Protein AF-A0A965V3I6-F1 (afdb_monomer)

Structure (mmCIF, N/CA/C/O backbone):
data_AF-A0A965V3I6-F1
#
_entry.id   AF-A0A965V3I6-F1
#
loop_
_atom_site.group_PDB
_atom_site.id
_atom_site.type_symbol
_atom_site.label_atom_id
_atom_site.label_alt_id
_atom_site.label_comp_id
_atom_site.label_asym_id
_atom_site.label_entity_id
_atom_site.label_seq_id
_atom_site.pdbx_PDB_ins_code
_atom_site.Cartn_x
_atom_site.Cartn_y
_atom_site.Cartn_z
_atom_site.occupancy
_atom_site.B_iso_or_equiv
_atom_site.auth_seq_id
_atom_site.auth_comp_id
_atom_site.auth_asym_id
_atom_site.auth_atom_id
_atom_site.pdbx_PDB_model_num
ATOM 1 N N . MET A 1 1 ? 31.278 -20.936 -66.687 1.00 51.41 1 MET A N 1
ATOM 2 C CA . MET A 1 1 ? 29.941 -20.804 -66.057 1.00 51.41 1 MET A CA 1
ATOM 3 C C . MET A 1 1 ? 29.976 -20.921 -64.517 1.00 51.41 1 MET A C 1
ATOM 5 O O . MET A 1 1 ? 28.962 -21.250 -63.925 1.00 51.41 1 MET A O 1
ATOM 9 N N . PHE A 1 2 ? 31.103 -20.620 -63.843 1.00 54.12 2 PHE A N 1
ATOM 10 C CA . PHE A 1 2 ? 31.262 -20.807 -62.381 1.00 54.12 2 PHE A CA 1
ATOM 11 C C . PHE A 1 2 ? 31.391 -19.501 -61.568 1.00 54.12 2 PHE A C 1
ATOM 13 O O . PHE A 1 2 ? 31.237 -19.511 -60.351 1.00 54.12 2 PHE A O 1
ATOM 20 N N . SER A 1 3 ? 31.600 -18.350 -62.217 1.00 55.50 3 SER A N 1
ATOM 21 C CA . SER A 1 3 ? 31.799 -17.056 -61.537 1.00 55.50 3 SER A CA 1
ATOM 22 C C . SER A 1 3 ? 30.532 -16.488 -60.881 1.00 55.50 3 SER A C 1
ATOM 24 O O . SER A 1 3 ? 30.616 -15.728 -59.916 1.00 55.50 3 SER A O 1
ATOM 26 N N . ARG A 1 4 ? 29.344 -16.878 -61.365 1.00 56.44 4 ARG A N 1
ATOM 27 C CA . ARG A 1 4 ? 28.049 -16.446 -60.810 1.00 56.44 4 ARG A CA 1
ATOM 28 C C . ARG A 1 4 ? 27.733 -17.091 -59.456 1.00 56.44 4 ARG A C 1
ATOM 30 O O . ARG A 1 4 ? 27.137 -16.432 -58.608 1.00 56.44 4 ARG A O 1
ATOM 37 N N . PHE A 1 5 ? 28.197 -18.321 -59.223 1.00 54.41 5 PHE A N 1
ATOM 38 C CA . PHE A 1 5 ? 27.999 -19.034 -57.954 1.00 54.41 5 PHE A CA 1
ATOM 39 C C . PHE A 1 5 ? 28.799 -18.403 -56.803 1.00 54.41 5 PHE A C 1
ATOM 41 O O . PHE A 1 5 ? 28.288 -18.272 -55.693 1.00 54.41 5 PHE A O 1
ATOM 48 N N . PHE A 1 6 ? 30.010 -17.906 -57.079 1.00 56.56 6 PHE A N 1
ATOM 49 C CA . PHE A 1 6 ? 30.852 -17.260 -56.064 1.00 56.56 6 PHE A CA 1
ATOM 50 C C . PHE A 1 6 ? 30.323 -15.878 -55.631 1.00 56.56 6 PHE A C 1
ATOM 52 O O . PHE A 1 6 ? 30.449 -15.487 -54.470 1.00 56.56 6 PHE A O 1
ATOM 59 N N . SER A 1 7 ? 29.675 -15.144 -56.545 1.00 60.09 7 SER A N 1
ATOM 60 C CA . SER A 1 7 ? 29.024 -13.858 -56.237 1.00 60.09 7 SER A CA 1
ATOM 61 C C . SER A 1 7 ? 27.788 -14.030 -55.349 1.00 60.09 7 SER A C 1
ATOM 63 O O . SER A 1 7 ? 27.559 -13.217 -54.451 1.00 60.09 7 SER A O 1
ATOM 65 N N . LEU A 1 8 ? 27.024 -15.106 -55.564 1.00 63.66 8 LEU A N 1
ATOM 66 C CA . LEU A 1 8 ? 25.825 -15.412 -54.788 1.00 63.66 8 LEU A CA 1
ATOM 67 C C . LEU A 1 8 ? 26.164 -15.723 -53.325 1.00 63.66 8 LEU A C 1
ATOM 69 O O . LEU A 1 8 ? 25.518 -15.187 -52.430 1.00 63.66 8 LEU A O 1
ATOM 73 N N . SER A 1 9 ? 27.236 -16.489 -53.085 1.00 70.75 9 SER A N 1
ATOM 74 C CA . SER A 1 9 ? 27.714 -16.794 -51.731 1.00 70.75 9 SER A CA 1
ATOM 75 C C . SER A 1 9 ? 28.078 -15.532 -50.948 1.00 70.75 9 SER A C 1
ATOM 77 O O . SER A 1 9 ? 27.685 -15.407 -49.796 1.00 70.75 9 SER A O 1
ATOM 79 N N . LYS A 1 10 ? 28.765 -14.560 -51.565 1.00 74.81 10 LYS A N 1
ATOM 80 C CA . LYS A 1 10 ? 29.121 -13.299 -50.887 1.00 74.81 10 LYS A CA 1
ATOM 81 C C . LYS A 1 10 ? 27.889 -12.486 -50.490 1.00 74.81 10 LYS A C 1
ATOM 83 O O . LYS A 1 10 ? 27.849 -11.938 -49.394 1.00 74.81 10 LYS A O 1
ATOM 88 N N . LYS A 1 11 ? 26.875 -12.430 -51.358 1.00 77.38 11 LYS A N 1
ATOM 89 C CA . LYS A 1 11 ? 25.611 -11.737 -51.062 1.00 77.38 11 LYS A CA 1
ATOM 90 C C . LYS A 1 11 ? 24.834 -12.434 -49.946 1.00 77.38 11 LYS A C 1
ATOM 92 O O . LYS A 1 11 ? 24.310 -11.749 -49.075 1.00 77.38 11 LYS A O 1
ATOM 97 N N . ILE A 1 12 ? 24.820 -13.769 -49.940 1.00 83.62 12 ILE A N 1
ATOM 98 C CA . ILE A 1 12 ? 24.200 -14.561 -48.871 1.00 83.62 12 ILE A CA 1
ATOM 99 C C . ILE A 1 12 ? 24.904 -14.323 -47.532 1.00 83.62 12 ILE A C 1
ATOM 101 O O . ILE A 1 12 ? 24.230 -14.091 -46.536 1.00 83.62 12 ILE A O 1
ATOM 105 N N . THR A 1 13 ? 26.241 -14.283 -47.513 1.00 83.12 13 THR A N 1
ATOM 106 C CA . THR A 1 13 ? 27.021 -14.018 -46.296 1.00 83.12 13 THR A CA 1
ATOM 107 C C . THR A 1 13 ? 26.756 -12.615 -45.754 1.00 83.12 13 THR A C 1
ATOM 109 O O . THR A 1 13 ? 26.540 -12.464 -44.558 1.00 83.12 13 THR A O 1
ATOM 112 N N . ILE A 1 14 ? 26.697 -11.597 -46.618 1.00 83.31 14 ILE A N 1
ATOM 113 C CA . ILE A 1 14 ? 26.378 -10.218 -46.210 1.00 83.31 14 ILE A CA 1
ATOM 114 C C . ILE A 1 14 ? 24.960 -10.129 -45.633 1.00 83.31 14 ILE A C 1
ATOM 116 O O . ILE A 1 14 ? 24.765 -9.501 -44.594 1.00 83.31 14 ILE A O 1
ATOM 120 N N . LEU A 1 15 ? 23.981 -10.787 -46.263 1.00 79.94 15 LEU A N 1
ATOM 121 C CA . LEU A 1 15 ? 22.603 -10.824 -45.770 1.00 79.94 15 LEU A CA 1
ATOM 122 C C . LEU A 1 15 ? 22.518 -11.508 -44.395 1.00 79.94 15 LEU A C 1
ATOM 124 O O . LEU A 1 15 ? 21.834 -11.014 -43.504 1.00 79.94 15 LEU A O 1
ATOM 128 N N . PHE A 1 16 ? 23.257 -12.605 -44.205 1.00 81.56 16 PHE A N 1
ATOM 129 C CA . PHE A 1 16 ? 23.339 -13.311 -42.926 1.00 81.56 16 PHE A CA 1
ATOM 130 C C . PHE A 1 16 ? 23.991 -12.4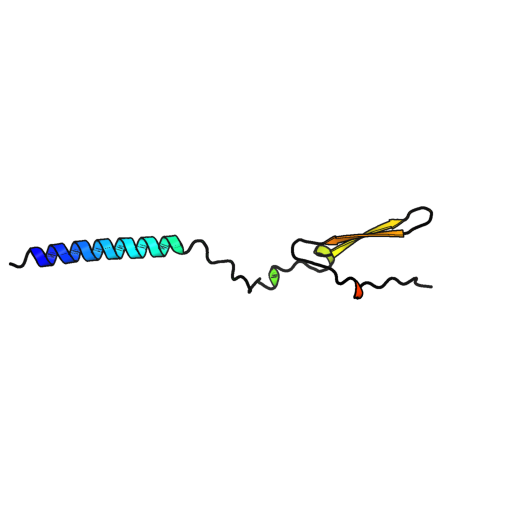40 -41.843 1.00 81.56 16 PHE A C 1
ATOM 132 O O . PHE A 1 16 ? 23.455 -12.334 -40.744 1.00 81.56 16 PHE A O 1
ATOM 139 N N . CYS A 1 17 ? 25.094 -11.751 -42.151 1.00 81.69 17 CYS A N 1
ATOM 140 C CA . CYS A 1 17 ? 25.730 -10.815 -41.220 1.00 81.69 17 CYS A CA 1
ATOM 141 C C . CYS A 1 17 ? 24.782 -9.679 -40.809 1.00 81.69 17 CYS A C 1
ATOM 143 O O . CYS A 1 17 ? 24.698 -9.363 -39.626 1.00 81.69 17 CYS A O 1
ATOM 145 N N . LEU A 1 18 ? 24.032 -9.102 -41.754 1.00 78.25 18 LEU A N 1
ATOM 146 C CA . LEU A 1 18 ? 23.047 -8.054 -41.464 1.00 78.25 18 LEU A CA 1
ATOM 147 C C . LEU A 1 18 ? 21.887 -8.568 -40.599 1.00 78.25 18 LEU A C 1
ATOM 149 O O . LEU A 1 18 ? 21.459 -7.872 -39.680 1.00 78.25 18 LEU A O 1
ATOM 153 N N . PHE A 1 19 ? 21.417 -9.795 -40.844 1.00 79.81 19 PHE A N 1
ATOM 154 C CA . PHE A 1 19 ? 20.388 -10.437 -40.024 1.00 79.81 19 PHE A CA 1
ATOM 155 C C . PHE A 1 19 ? 20.865 -10.661 -38.580 1.00 79.81 19 PHE A C 1
ATOM 157 O O . PHE A 1 19 ? 20.166 -10.294 -37.639 1.00 79.81 19 PHE A O 1
ATOM 164 N N . PHE A 1 20 ? 22.085 -11.175 -38.391 1.00 74.94 20 PHE A N 1
ATOM 165 C CA . PHE A 1 20 ? 22.667 -11.365 -37.058 1.00 74.94 20 PHE A CA 1
ATOM 166 C C . PHE A 1 20 ? 22.947 -10.043 -36.329 1.00 74.94 20 PHE A C 1
ATOM 168 O O . PHE A 1 20 ? 22.729 -9.962 -35.125 1.00 74.94 20 PHE A O 1
ATOM 175 N N . ILE A 1 21 ? 23.354 -8.989 -37.040 1.00 76.00 21 ILE A N 1
ATOM 176 C CA . ILE A 1 21 ? 23.518 -7.640 -36.469 1.00 76.00 21 ILE A CA 1
ATOM 177 C C . ILE A 1 21 ? 22.177 -7.079 -35.974 1.00 76.00 21 ILE A C 1
ATOM 179 O O . ILE A 1 21 ? 22.110 -6.547 -34.868 1.00 76.00 21 ILE A O 1
ATOM 183 N N . GLY A 1 22 ? 21.095 -7.251 -36.740 1.00 68.81 22 GLY A N 1
ATOM 184 C CA . GLY A 1 22 ? 19.744 -6.873 -36.306 1.00 68.81 22 GLY A CA 1
ATOM 185 C C . GLY A 1 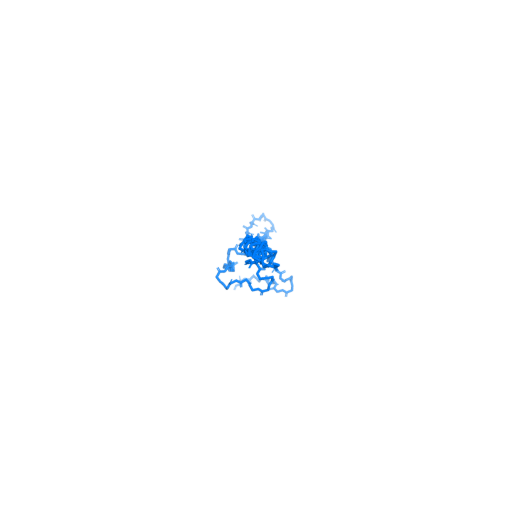22 ? 19.236 -7.678 -35.101 1.00 68.81 22 GLY A C 1
ATOM 186 O O . GLY A 1 22 ? 18.481 -7.150 -34.281 1.00 68.81 22 GLY A O 1
ATOM 187 N N . LEU A 1 23 ? 19.685 -8.930 -34.963 1.00 69.31 23 LEU A N 1
ATOM 188 C CA . LEU A 1 23 ? 19.363 -9.807 -33.835 1.00 69.31 23 LEU A CA 1
ATOM 189 C C . LEU A 1 23 ? 20.107 -9.375 -32.558 1.00 69.31 23 LEU A C 1
ATOM 191 O O . LEU A 1 23 ? 19.503 -9.307 -31.492 1.00 69.31 23 LEU A O 1
ATOM 195 N N . ILE A 1 24 ? 21.378 -8.973 -32.672 1.00 67.94 24 ILE A N 1
ATOM 196 C CA . ILE A 1 24 ? 22.164 -8.438 -31.546 1.00 67.94 24 ILE A CA 1
ATOM 197 C C . ILE A 1 24 ? 21.553 -7.120 -31.029 1.00 67.94 24 ILE A C 1
ATOM 199 O O . ILE A 1 24 ? 21.436 -6.940 -29.819 1.00 67.94 24 ILE A O 1
ATOM 203 N N . LEU A 1 25 ? 21.082 -6.237 -31.920 1.00 63.09 25 LEU A N 1
ATOM 204 C CA . LEU A 1 25 ? 20.481 -4.944 -31.549 1.00 63.09 25 LEU A CA 1
ATOM 205 C C . LEU A 1 25 ? 19.067 -5.052 -30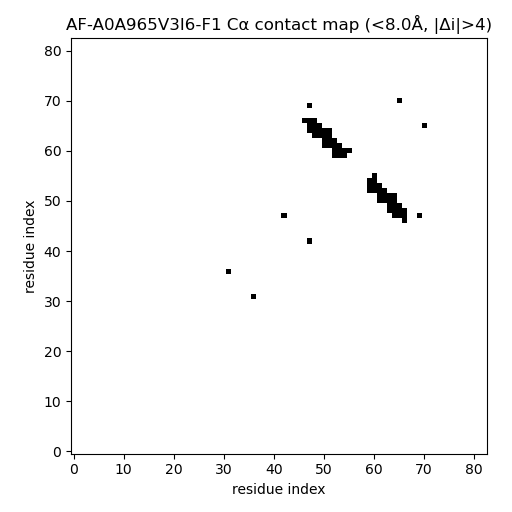.936 1.00 63.09 25 LEU A C 1
ATOM 207 O O . LEU A 1 25 ? 18.668 -4.160 -30.192 1.00 63.09 25 LEU A O 1
ATOM 211 N N . ASN A 1 26 ? 18.313 -6.129 -31.198 1.00 58.72 26 ASN A N 1
ATOM 212 C CA . ASN A 1 26 ? 16.980 -6.352 -30.606 1.00 58.72 26 ASN A CA 1
ATOM 213 C C . ASN A 1 26 ? 17.016 -6.875 -29.158 1.00 58.72 26 ASN A C 1
ATOM 215 O O . ASN A 1 26 ? 15.981 -6.935 -28.500 1.00 58.72 26 ASN A O 1
ATOM 219 N N . SER A 1 27 ? 18.194 -7.219 -28.633 1.00 55.41 27 SER A N 1
ATOM 220 C CA . SER A 1 27 ? 18.348 -7.751 -27.268 1.00 55.41 27 SER A CA 1
ATOM 221 C C . SER A 1 27 ? 18.193 -6.693 -26.161 1.00 55.41 27 SER A C 1
ATOM 223 O O . SER A 1 27 ? 18.382 -7.005 -24.990 1.00 55.41 27 SER A O 1
ATOM 225 N N . ALA A 1 28 ? 17.887 -5.437 -26.502 1.00 56.12 28 ALA A N 1
ATOM 226 C CA . ALA A 1 28 ? 17.964 -4.313 -25.568 1.00 56.12 28 ALA A CA 1
ATOM 227 C C . ALA A 1 28 ? 16.665 -4.002 -24.798 1.00 56.12 28 ALA A C 1
ATOM 229 O O . ALA A 1 28 ? 16.658 -3.053 -24.020 1.00 56.12 28 ALA A O 1
ATOM 230 N N . HIS A 1 29 ? 15.566 -4.744 -24.991 1.00 57.75 29 HIS A N 1
ATOM 231 C CA . HIS A 1 29 ? 14.311 -4.415 -24.299 1.00 57.75 29 HIS A CA 1
ATOM 232 C C . HIS A 1 29 ? 13.399 -5.622 -24.027 1.00 57.75 29 HIS A C 1
ATOM 234 O O . HIS A 1 29 ? 12.210 -5.617 -24.344 1.00 57.75 29 HIS A O 1
ATOM 240 N N . ALA A 1 30 ? 13.946 -6.675 -23.427 1.00 56.66 30 ALA A N 1
ATOM 241 C CA . ALA A 1 30 ? 13.151 -7.776 -22.883 1.00 56.66 30 ALA A CA 1
ATOM 242 C C . ALA A 1 30 ? 13.647 -8.151 -21.480 1.00 56.66 30 ALA A C 1
ATOM 244 O O . ALA A 1 30 ? 14.062 -9.278 -21.238 1.00 56.66 30 ALA A O 1
ATOM 245 N N . ASN A 1 31 ? 13.658 -7.181 -20.565 1.00 55.56 31 ASN A N 1
ATOM 246 C CA . ASN A 1 31 ? 14.026 -7.391 -19.161 1.00 55.56 31 ASN A CA 1
ATOM 247 C C . ASN A 1 31 ? 12.856 -7.209 -18.182 1.00 55.56 31 ASN A C 1
ATOM 249 O O . ASN A 1 31 ? 13.051 -7.391 -16.990 1.00 55.56 31 ASN A O 1
ATOM 253 N N . GLU A 1 32 ? 11.653 -6.878 -18.650 1.00 61.44 32 GLU A N 1
ATOM 254 C CA . GLU A 1 32 ? 10.468 -6.821 -17.790 1.00 61.44 32 GLU A CA 1
ATOM 255 C C . GLU A 1 32 ? 9.581 -8.018 -18.123 1.00 61.44 32 GLU A C 1
ATOM 257 O O . GLU A 1 32 ? 8.644 -7.957 -18.922 1.00 61.44 32 GLU A O 1
ATOM 262 N N . SER A 1 33 ? 9.915 -9.162 -17.533 1.00 61.16 33 SER A N 1
ATOM 263 C CA . SER A 1 33 ? 8.968 -10.257 -17.387 1.00 61.16 33 SER A CA 1
ATOM 264 C C . SER A 1 33 ? 7.738 -9.728 -16.651 1.00 61.16 33 SER A C 1
ATOM 266 O O . SER A 1 33 ? 7.770 -9.554 -15.438 1.00 61.16 33 SER A O 1
ATOM 268 N N . LEU A 1 34 ? 6.644 -9.507 -17.390 1.00 62.34 34 LEU A N 1
ATOM 269 C CA . LEU A 1 34 ? 5.365 -8.924 -16.937 1.00 62.34 34 LEU A CA 1
ATOM 270 C C . LEU A 1 34 ? 4.782 -9.564 -15.655 1.00 62.34 34 LEU A C 1
ATOM 272 O O . LEU A 1 34 ? 3.909 -8.988 -15.015 1.00 62.34 34 LEU A O 1
ATOM 276 N N . PHE A 1 35 ? 5.261 -10.753 -15.284 1.00 65.62 35 PHE A N 1
ATOM 277 C CA . PHE A 1 35 ? 4.773 -11.547 -14.157 1.00 65.62 35 PHE A CA 1
ATOM 278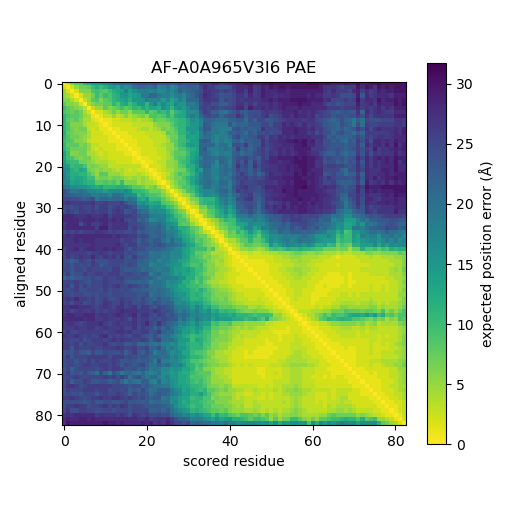 C C . PHE A 1 35 ? 5.863 -11.995 -13.172 1.00 65.62 35 PHE A C 1
ATOM 280 O O . PHE A 1 35 ? 5.541 -12.644 -12.181 1.00 65.62 35 PHE A O 1
ATOM 287 N N . LEU A 1 36 ? 7.138 -11.679 -13.418 1.00 60.66 36 LEU A N 1
ATOM 288 C CA . LEU A 1 36 ? 8.243 -12.048 -12.530 1.00 60.66 36 LEU A CA 1
ATOM 289 C C . LEU A 1 36 ? 8.948 -10.767 -12.096 1.00 60.66 36 LEU A C 1
ATOM 291 O O . LEU A 1 36 ? 9.919 -10.344 -12.717 1.00 60.66 36 LEU A O 1
ATOM 295 N N . LYS A 1 37 ? 8.400 -10.134 -11.056 1.00 61.72 37 LYS A N 1
ATOM 296 C CA . LYS A 1 37 ? 9.113 -9.126 -10.273 1.00 61.72 37 LYS A CA 1
ATOM 297 C C . LYS A 1 37 ? 9.961 -9.876 -9.246 1.00 61.72 37 LYS A C 1
ATOM 299 O O . LYS A 1 37 ? 9.424 -10.734 -8.536 1.00 61.72 37 LYS A O 1
ATOM 304 N N . ASP A 1 38 ? 11.264 -9.619 -9.202 1.00 65.12 38 ASP A N 1
ATOM 305 C CA . ASP A 1 38 ? 12.148 -10.287 -8.251 1.00 65.12 38 ASP A CA 1
ATOM 306 C C . ASP A 1 38 ? 11.701 -9.994 -6.815 1.00 65.12 38 ASP A C 1
ATOM 308 O O . ASP A 1 38 ? 11.247 -8.900 -6.490 1.00 65.12 38 ASP A O 1
ATOM 312 N N . LYS A 1 39 ? 11.823 -10.977 -5.916 1.00 63.12 39 LYS A N 1
ATOM 313 C CA . LYS A 1 39 ? 11.349 -10.831 -4.524 1.00 63.12 39 LYS A CA 1
ATOM 314 C C . LYS A 1 39 ? 12.045 -9.697 -3.762 1.00 63.12 39 LYS A C 1
ATOM 316 O O . LYS A 1 39 ? 11.489 -9.199 -2.790 1.00 63.12 39 LYS A O 1
ATOM 321 N N . ASN A 1 40 ? 13.238 -9.310 -4.207 1.00 66.31 40 ASN A N 1
ATOM 322 C CA . ASN A 1 40 ? 14.016 -8.212 -3.638 1.00 66.31 40 ASN A CA 1
ATOM 323 C C . ASN A 1 40 ? 13.548 -6.828 -4.117 1.00 66.31 40 ASN A C 1
ATOM 325 O O . ASN A 1 40 ? 13.983 -5.830 -3.557 1.00 66.31 40 ASN A O 1
ATOM 329 N N . ASP A 1 41 ? 12.661 -6.762 -5.113 1.00 76.88 41 ASP A N 1
ATOM 330 C CA . ASP A 1 41 ? 12.102 -5.502 -5.611 1.00 76.88 41 ASP A CA 1
ATOM 331 C C . ASP A 1 41 ? 10.871 -5.047 -4.813 1.00 76.88 41 ASP A C 1
ATOM 333 O O . ASP A 1 41 ? 10.353 -3.952 -5.046 1.00 76.88 41 ASP A O 1
ATOM 337 N N . PHE A 1 42 ? 10.356 -5.881 -3.902 1.00 85.50 42 PHE A N 1
ATOM 338 C CA . PHE A 1 42 ? 9.239 -5.487 -3.053 1.00 85.50 42 PHE A CA 1
ATOM 339 C C . PHE A 1 42 ? 9.734 -4.620 -1.899 1.00 85.50 42 PHE A C 1
ATOM 341 O O . PHE A 1 42 ? 10.597 -5.023 -1.121 1.00 85.50 42 PHE A O 1
ATOM 348 N N . LEU A 1 43 ? 9.114 -3.450 -1.758 1.00 91.56 43 LEU A N 1
ATOM 349 C CA . LEU A 1 43 ? 9.286 -2.591 -0.594 1.00 91.56 43 LEU A CA 1
ATOM 350 C C . LEU A 1 43 ? 8.850 -3.306 0.686 1.00 91.56 43 LEU A C 1
ATOM 352 O O . LEU A 1 43 ? 7.907 -4.108 0.683 1.00 91.56 43 LEU A O 1
ATOM 356 N N . GLN A 1 44 ? 9.508 -2.968 1.794 1.00 93.06 44 GLN A N 1
ATOM 357 C CA . GLN A 1 44 ? 9.080 -3.438 3.107 1.00 93.06 44 GLN A CA 1
ATOM 358 C C . GLN A 1 44 ? 7.706 -2.843 3.467 1.00 93.06 44 GLN A C 1
ATOM 360 O O . GLN A 1 44 ? 7.375 -1.751 3.001 1.00 93.06 44 GLN A O 1
ATOM 365 N N . PRO A 1 45 ? 6.893 -3.514 4.308 1.00 92.62 45 PRO A N 1
ATOM 366 C CA . PRO A 1 45 ? 5.550 -3.037 4.642 1.00 92.62 45 PRO A CA 1
ATOM 367 C C . PRO A 1 45 ? 5.512 -1.597 5.166 1.00 92.62 45 PRO A C 1
ATOM 369 O O . PRO A 1 45 ? 4.666 -0.821 4.729 1.00 92.62 45 PRO A O 1
ATOM 372 N N . ASP A 1 46 ? 6.456 -1.221 6.029 1.00 92.75 46 ASP A N 1
ATOM 373 C CA . ASP A 1 46 ? 6.520 0.127 6.606 1.00 92.75 46 ASP A CA 1
ATOM 374 C C . ASP A 1 46 ? 6.863 1.200 5.559 1.00 92.75 46 ASP A C 1
ATOM 376 O O . ASP A 1 46 ? 6.421 2.343 5.664 1.00 92.75 46 ASP A O 1
ATOM 380 N N . GLU A 1 47 ? 7.609 0.835 4.513 1.00 93.75 47 GLU A N 1
ATOM 381 C CA . GLU A 1 47 ? 7.948 1.726 3.397 1.00 93.75 47 GLU A CA 1
ATOM 382 C C . GLU A 1 47 ? 6.786 1.845 2.403 1.00 93.75 47 GLU A C 1
ATOM 384 O O . GLU A 1 47 ? 6.506 2.936 1.898 1.00 93.75 47 GLU A O 1
ATOM 389 N N . ALA A 1 48 ? 6.100 0.726 2.142 1.00 95.44 48 ALA A N 1
ATOM 390 C CA . ALA A 1 48 ? 4.979 0.638 1.215 1.00 95.44 48 ALA A CA 1
ATOM 391 C C . ALA A 1 48 ? 3.688 1.264 1.765 1.00 95.44 48 ALA A C 1
ATOM 393 O O . ALA A 1 48 ? 2.875 1.758 0.982 1.00 95.44 48 ALA A O 1
ATOM 394 N N . PHE A 1 49 ? 3.490 1.237 3.088 1.00 95.81 49 PHE A N 1
ATOM 395 C CA . PHE A 1 49 ? 2.268 1.669 3.768 1.00 95.81 49 PHE A CA 1
ATOM 396 C C . PHE A 1 49 ? 2.583 2.589 4.955 1.00 95.81 49 PHE A C 1
ATOM 398 O O . PHE A 1 49 ? 2.455 2.212 6.119 1.00 95.81 49 PHE A O 1
ATOM 405 N N . GLN A 1 50 ? 2.958 3.833 4.676 1.00 95.94 50 GLN A N 1
ATOM 406 C CA . GLN A 1 50 ? 3.349 4.778 5.723 1.00 95.94 50 GLN A CA 1
ATOM 407 C C . GLN A 1 50 ? 2.117 5.388 6.401 1.00 95.94 50 GLN A C 1
ATOM 409 O O . GLN A 1 50 ? 1.343 6.115 5.773 1.00 95.94 50 GLN A O 1
ATOM 414 N N . LEU A 1 51 ? 1.940 5.116 7.695 1.00 94.75 51 LEU A N 1
ATOM 415 C CA . LEU A 1 51 ? 0.846 5.652 8.506 1.00 94.75 51 LEU A CA 1
ATOM 416 C C . LEU A 1 51 ? 1.229 6.999 9.132 1.00 94.75 51 LEU A C 1
ATOM 418 O O . LEU A 1 51 ? 2.198 7.108 9.876 1.00 94.75 51 LEU A O 1
ATOM 422 N N . THR A 1 52 ? 0.409 8.018 8.891 1.00 94.69 52 THR A N 1
ATOM 423 C CA . THR A 1 52 ? 0.475 9.314 9.571 1.00 94.69 52 THR A CA 1
ATOM 424 C C . THR A 1 52 ? -0.733 9.482 10.478 1.00 94.69 52 THR A C 1
ATOM 426 O O . THR A 1 52 ? -1.872 9.334 10.036 1.00 94.69 52 THR A O 1
A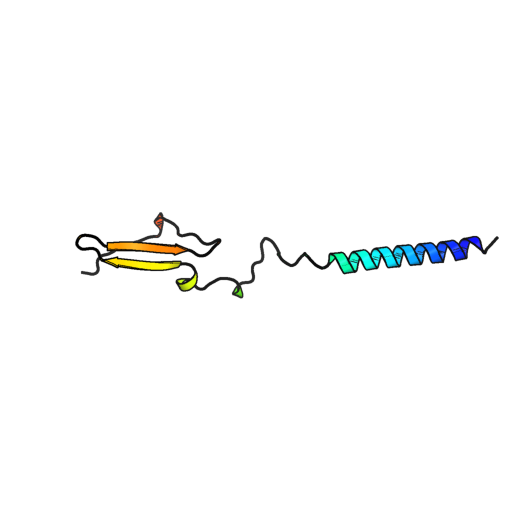TOM 429 N N . ILE A 1 53 ? -0.485 9.843 11.736 1.00 93.88 53 ILE A N 1
ATOM 430 C CA . ILE A 1 53 ? -1.524 10.104 12.734 1.00 93.88 53 ILE A CA 1
ATOM 431 C C . ILE A 1 53 ? -1.437 11.569 13.148 1.00 93.88 53 ILE A C 1
ATOM 433 O O . ILE A 1 53 ? -0.376 12.054 13.541 1.00 93.88 53 ILE A O 1
ATOM 437 N N . LYS A 1 54 ? -2.565 12.274 13.086 1.00 94.38 54 LYS A N 1
ATOM 438 C CA . LYS A 1 54 ? -2.702 13.644 13.576 1.00 94.38 54 LYS A CA 1
ATOM 439 C C . LYS A 1 54 ? -3.815 13.697 14.606 1.00 94.38 54 LYS A C 1
ATOM 441 O O . LYS A 1 54 ? -4.949 13.305 14.347 1.00 94.38 54 LYS A O 1
ATOM 446 N N . LYS A 1 55 ? -3.488 14.207 15.789 1.00 93.00 55 LYS A N 1
ATOM 447 C CA . LYS A 1 55 ? -4.470 14.459 16.839 1.00 93.00 55 LYS A CA 1
ATOM 448 C C . LYS A 1 55 ? -5.030 15.866 16.669 1.00 93.00 55 LYS A C 1
ATOM 450 O O . LYS A 1 55 ? -4.273 16.832 16.668 1.00 93.00 55 LYS A O 1
ATOM 455 N N . ASN A 1 56 ? -6.346 15.972 16.561 1.00 90.81 56 ASN A N 1
ATOM 456 C CA . ASN A 1 56 ? -7.082 17.225 16.645 1.00 90.81 56 ASN A CA 1
ATOM 457 C C . ASN A 1 56 ? -7.796 17.302 18.008 1.00 90.81 56 ASN A C 1
ATOM 459 O O . ASN A 1 56 ? -7.841 16.328 18.761 1.00 90.81 56 ASN A O 1
ATOM 463 N N . SER A 1 57 ? -8.363 18.457 18.343 1.00 88.94 57 SER A N 1
ATOM 464 C CA . SER A 1 57 ? -9.012 18.726 19.630 1.00 88.94 57 SER A CA 1
ATOM 465 C C . SER A 1 57 ? -10.139 17.743 19.968 1.00 88.94 57 SER A C 1
ATOM 467 O O . SER A 1 57 ? -10.397 17.495 21.140 1.00 88.94 57 SER A O 1
ATOM 469 N N . GLN A 1 58 ? -10.816 17.191 18.955 1.00 91.00 58 GLN A N 1
ATOM 470 C CA . GLN A 1 58 ? -11.998 16.328 19.113 1.00 91.00 58 GLN A CA 1
ATOM 471 C C . GLN A 1 58 ? -11.931 15.036 18.284 1.00 91.00 58 GLN A C 1
ATOM 473 O O . GLN A 1 58 ? -12.840 14.213 18.358 1.00 91.00 58 GLN A O 1
ATOM 478 N N . SER A 1 59 ? -10.882 14.842 17.483 1.00 91.00 59 SER A N 1
ATOM 479 C CA . SER A 1 59 ? -10.774 13.701 16.575 1.00 91.00 59 SER A CA 1
ATOM 480 C C . SER A 1 59 ? -9.327 13.268 16.371 1.00 91.00 59 SER A C 1
ATOM 482 O O . SER A 1 59 ? -8.386 14.028 16.605 1.00 91.00 59 SER A O 1
ATOM 484 N N . ILE A 1 60 ? -9.153 12.025 15.929 1.00 91.88 60 ILE A N 1
ATOM 485 C CA . ILE A 1 60 ? -7.874 11.500 15.457 1.00 91.88 60 ILE A CA 1
ATOM 486 C C . ILE A 1 60 ? -8.015 11.302 13.951 1.00 91.88 60 ILE A C 1
ATOM 488 O O . ILE A 1 60 ? -8.882 10.557 13.497 1.00 91.88 60 ILE A O 1
ATOM 492 N N . GLU A 1 61 ? -7.184 11.993 13.182 1.00 93.38 61 GLU A N 1
ATOM 493 C CA . GLU A 1 61 ? -7.075 11.813 11.740 1.00 93.38 61 GLU A CA 1
ATOM 494 C C . GLU A 1 61 ? -5.935 10.836 11.455 1.00 93.38 61 GLU A C 1
ATOM 496 O O . GLU A 1 61 ? -4.827 10.981 11.979 1.00 93.38 61 GLU A O 1
ATOM 501 N N . THR A 1 62 ? -6.211 9.829 10.630 1.00 92.81 62 THR A N 1
ATOM 502 C CA . THR A 1 62 ? -5.220 8.837 10.206 1.00 92.81 62 THR A CA 1
ATOM 503 C C . THR A 1 62 ? -5.197 8.767 8.690 1.00 92.81 62 THR A C 1
ATOM 505 O O . THR A 1 62 ? -6.250 8.698 8.056 1.00 92.81 62 THR A O 1
ATOM 508 N N . SER A 1 63 ? -3.998 8.797 8.118 1.00 94.25 63 SER A N 1
ATOM 509 C CA . SER A 1 63 ? -3.785 8.822 6.673 1.00 94.25 63 SER A CA 1
ATOM 510 C C . SER A 1 63 ? -2.659 7.868 6.305 1.00 94.25 63 SER A C 1
ATOM 512 O O . SER A 1 63 ? -1.609 7.881 6.945 1.00 94.25 63 SER A O 1
ATOM 514 N N . PHE A 1 64 ? -2.868 7.057 5.269 1.00 95.12 64 PHE A N 1
ATOM 515 C CA . PHE A 1 64 ? -1.846 6.166 4.723 1.00 95.12 64 PHE A CA 1
ATOM 516 C C . PHE A 1 64 ? -1.276 6.756 3.435 1.00 95.12 64 PHE A C 1
ATOM 518 O O . PHE A 1 64 ? -2.030 7.080 2.517 1.00 95.12 64 PHE A O 1
ATOM 525 N N . PHE A 1 65 ? 0.047 6.851 3.347 1.00 96.25 65 PHE A N 1
ATOM 526 C CA . PHE A 1 65 ? 0.745 7.048 2.084 1.00 96.25 65 PHE A CA 1
ATOM 527 C C . PHE A 1 65 ? 1.125 5.674 1.528 1.00 96.25 65 PHE A C 1
ATOM 529 O O . PHE A 1 65 ? 1.868 4.927 2.165 1.00 96.25 65 PHE A O 1
ATOM 536 N N . ILE A 1 66 ? 0.557 5.325 0.372 1.00 96.06 66 ILE A N 1
ATOM 537 C CA . ILE A 1 66 ? 0.680 3.997 -0.233 1.00 96.06 66 ILE A CA 1
ATOM 538 C C . ILE A 1 66 ? 1.587 4.099 -1.458 1.00 96.06 66 ILE A C 1
ATOM 540 O O . ILE A 1 66 ? 1.353 4.931 -2.337 1.00 96.06 66 ILE A O 1
ATOM 544 N N . ALA A 1 67 ? 2.619 3.258 -1.512 1.00 95.31 67 ALA A N 1
ATOM 545 C CA . ALA A 1 67 ? 3.535 3.201 -2.641 1.00 95.31 67 ALA A CA 1
ATOM 546 C C . ALA A 1 67 ? 2.821 2.792 -3.943 1.00 95.31 67 ALA A C 1
ATOM 548 O O . ALA A 1 67 ? 1.769 2.148 -3.944 1.00 95.31 67 ALA A O 1
ATOM 549 N N . LYS A 1 68 ? 3.408 3.173 -5.080 1.00 91.88 68 LYS A N 1
ATOM 550 C CA . LYS A 1 68 ? 2.856 2.867 -6.402 1.00 91.88 68 LYS A CA 1
ATOM 551 C C . LYS A 1 68 ? 2.710 1.353 -6.589 1.00 91.88 68 LYS A C 1
ATOM 553 O O . LYS A 1 68 ? 3.630 0.614 -6.268 1.00 91.88 68 LYS A O 1
ATOM 558 N N . ASP A 1 69 ? 1.575 0.931 -7.141 1.00 91.12 69 ASP A N 1
ATOM 559 C CA . ASP A 1 69 ? 1.227 -0.476 -7.394 1.00 91.12 69 ASP A CA 1
ATOM 560 C C . ASP A 1 69 ? 0.960 -1.308 -6.115 1.00 91.12 69 ASP A C 1
ATOM 562 O O . ASP A 1 69 ? 0.803 -2.526 -6.180 1.00 91.12 69 ASP A O 1
ATOM 566 N N . TYR A 1 70 ? 0.798 -0.643 -4.961 1.00 94.25 70 TYR A N 1
ATOM 567 C CA . TYR A 1 70 ? 0.302 -1.223 -3.708 1.00 94.25 70 TYR A CA 1
ATOM 568 C C . TYR A 1 70 ? -1.112 -0.717 -3.383 1.00 94.25 70 TYR A C 1
ATOM 570 O O . TYR 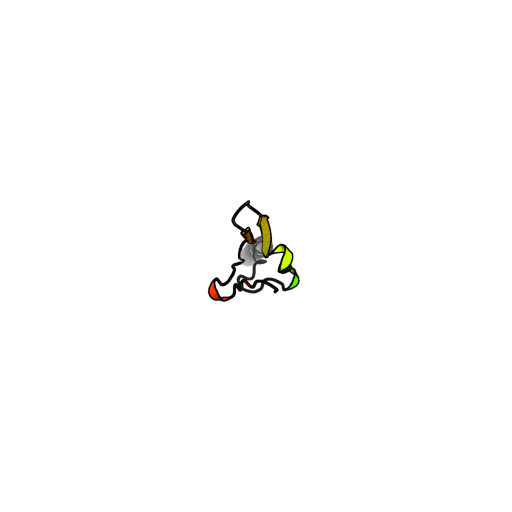A 1 70 ? -1.540 0.346 -3.833 1.00 94.25 70 TYR A O 1
ATOM 578 N N . TYR A 1 71 ? -1.861 -1.478 -2.581 1.00 95.69 71 TYR A N 1
ATOM 579 C CA . TYR A 1 71 ? -3.191 -1.087 -2.107 1.00 95.69 71 TYR A CA 1
ATOM 580 C C . TYR A 1 71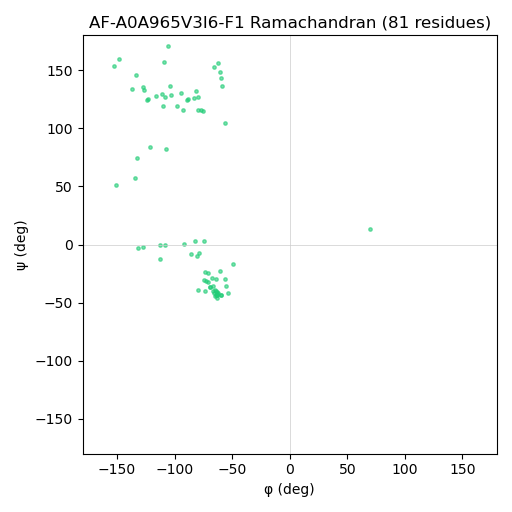 ? -3.524 -1.738 -0.762 1.00 95.69 71 TYR A C 1
ATOM 582 O O . TYR A 1 71 ? -3.024 -2.813 -0.430 1.00 95.69 71 TYR A O 1
ATOM 590 N N . LEU A 1 72 ? -4.399 -1.087 0.007 1.00 95.06 72 LEU A N 1
ATOM 591 C CA . LEU A 1 72 ? -4.914 -1.604 1.273 1.00 95.06 72 LEU A CA 1
ATOM 592 C C . LEU A 1 72 ? -6.338 -2.127 1.099 1.00 95.06 72 LEU A C 1
ATOM 594 O O . LEU A 1 72 ? -7.203 -1.485 0.501 1.00 95.06 72 LEU A O 1
ATOM 598 N N . TYR A 1 73 ? -6.604 -3.289 1.682 1.00 95.62 73 TYR A N 1
ATOM 599 C CA . TYR A 1 73 ? -7.943 -3.856 1.716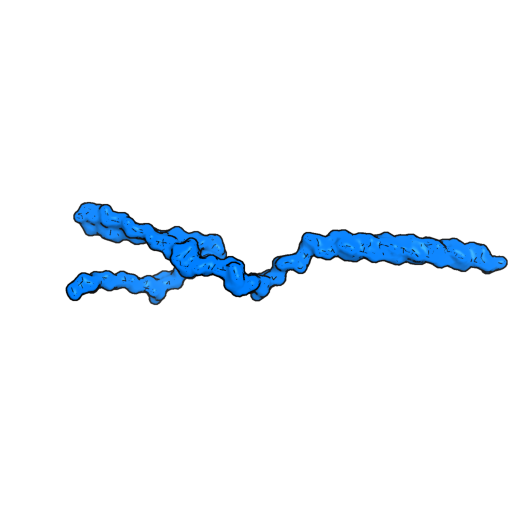 1.00 95.62 73 TYR A CA 1
ATOM 600 C C . TYR A 1 73 ? -8.791 -3.152 2.773 1.00 95.62 73 TYR A C 1
ATOM 602 O O . TYR A 1 73 ? -8.540 -3.273 3.973 1.00 95.62 73 TYR A O 1
ATOM 610 N N . ARG A 1 74 ? -9.853 -2.468 2.340 1.00 92.88 74 ARG A N 1
ATOM 611 C CA . ARG A 1 74 ? -10.739 -1.708 3.238 1.00 92.88 74 ARG A CA 1
ATOM 612 C C . ARG A 1 74 ? -11.327 -2.553 4.374 1.00 92.88 74 ARG A C 1
ATOM 614 O O . ARG A 1 74 ? -11.487 -2.060 5.481 1.00 92.88 74 ARG A O 1
ATOM 621 N N . ASN A 1 75 ? -11.631 -3.823 4.116 1.00 96.69 75 ASN A N 1
ATOM 622 C CA . ASN A 1 75 ? -12.195 -4.754 5.101 1.00 96.69 75 ASN A CA 1
ATOM 623 C C . ASN A 1 75 ? -11.149 -5.409 6.024 1.00 96.69 75 ASN A C 1
ATOM 625 O O . ASN A 1 75 ? -11.510 -6.272 6.820 1.00 96.69 75 ASN A O 1
ATOM 629 N N . LYS A 1 76 ? -9.867 -5.049 5.899 1.00 95.38 76 LYS A N 1
ATOM 630 C CA . LYS A 1 76 ? -8.772 -5.552 6.743 1.00 95.38 76 LYS A CA 1
ATOM 631 C C . LYS A 1 76 ? -8.236 -4.504 7.720 1.00 95.38 76 LYS A C 1
ATOM 633 O O . LYS A 1 76 ? -7.344 -4.818 8.498 1.00 95.38 76 LYS A O 1
ATOM 638 N N . LEU A 1 77 ? -8.778 -3.286 7.701 1.00 93.12 77 LEU A N 1
ATOM 639 C CA . LEU A 1 77 ? -8.444 -2.252 8.677 1.00 93.12 77 LEU A CA 1
ATOM 640 C C . LEU A 1 77 ? -9.243 -2.473 9.966 1.00 93.12 77 LEU A C 1
ATOM 642 O O . LEU A 1 77 ? -10.459 -2.664 9.922 1.00 93.12 77 LEU A O 1
ATOM 646 N N . LYS A 1 78 ? -8.555 -2.425 11.108 1.00 92.75 78 LYS A N 1
ATOM 647 C CA . LYS A 1 78 ? -9.140 -2.551 12.446 1.00 92.75 78 LYS A CA 1
ATOM 648 C C . LYS A 1 78 ? -8.691 -1.361 13.289 1.00 92.75 78 L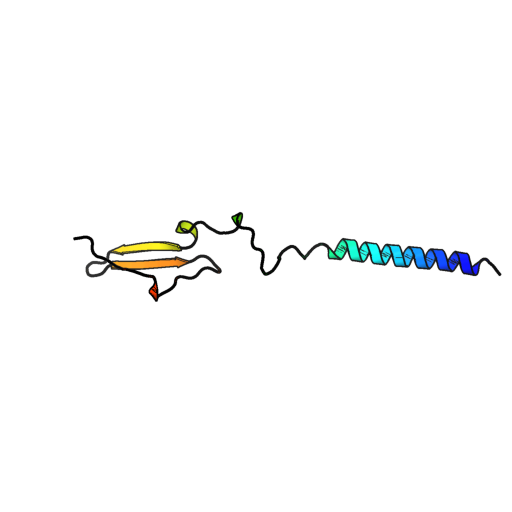YS A C 1
ATOM 650 O O . LYS A 1 78 ? -7.521 -0.995 13.247 1.00 92.75 78 LYS A O 1
ATOM 655 N N . VAL A 1 79 ? -9.622 -0.763 14.023 1.00 90.75 79 VAL A N 1
ATOM 656 C CA . VAL A 1 79 ? -9.359 0.350 14.942 1.00 90.75 79 VAL A CA 1
ATOM 657 C C . VAL A 1 79 ? -9.871 -0.068 16.308 1.00 90.75 79 VAL A C 1
ATOM 659 O O . VAL A 1 79 ? -11.035 -0.444 16.436 1.00 90.75 79 VAL A O 1
ATOM 662 N N . GLU A 1 80 ? -8.996 -0.033 17.305 1.00 91.75 80 GLU A N 1
ATOM 663 C CA . GLU A 1 80 ? -9.295 -0.436 18.676 1.00 91.75 80 GLU A CA 1
ATOM 664 C C . GLU A 1 80 ? -8.762 0.623 19.637 1.00 91.75 80 GLU A C 1
ATOM 666 O O . GLU A 1 80 ? -7.736 1.251 19.372 1.00 91.75 80 GLU A O 1
ATOM 671 N N . PHE A 1 81 ? -9.481 0.829 20.737 1.00 87.38 81 PHE A N 1
ATOM 672 C CA . PHE A 1 81 ? -9.002 1.617 21.863 1.00 87.38 81 PHE A CA 1
ATOM 673 C C . PHE A 1 81 ? -8.459 0.641 22.898 1.00 87.38 81 PHE A C 1
ATOM 675 O O . PHE A 1 81 ? -9.202 -0.223 23.363 1.00 87.38 81 PHE A O 1
ATOM 682 N N . ASP A 1 82 ? -7.173 0.761 23.212 1.00 82.50 82 ASP A N 1
ATOM 683 C CA . ASP A 1 82 ? -6.558 0.006 24.300 1.00 82.50 82 ASP A CA 1
ATOM 684 C C . ASP A 1 82 ? -7.018 0.650 25.618 1.00 82.50 82 ASP A C 1
ATOM 686 O O . ASP A 1 82 ? -6.788 1.846 25.831 1.00 82.50 82 ASP A O 1
ATOM 690 N N . HIS A 1 83 ? -7.787 -0.095 26.416 1.00 62.94 83 HIS A N 1
ATOM 691 C CA . HIS A 1 83 ? -8.364 0.354 27.689 1.00 62.94 83 HIS A CA 1
ATOM 692 C C . HIS A 1 83 ? -7.485 -0.109 28.852 1.00 62.94 83 HIS A C 1
ATOM 694 O O . HIS A 1 83 ? -7.112 -1.300 28.868 1.00 62.94 83 HIS A O 1
#

Secondary structure (DSSP, 8-state):
--HHHHHHHHHHHHHHHHHHHHHHHGGGS----TT---GGGSPPHHHHEEEEEEE-SS-EEEEEEE-TT----GGG-------

Solvent-accessible surface area (backbone atoms only — not comparable to full-atom values): 5626 Å² total; per-residue (Å²): 141,63,71,67,62,61,53,49,52,54,53,50,51,50,54,52,52,52,51,51,52,56,54,63,66,64,69,79,78,82,83,75,55,94,85,63,75,59,82,83,73,60,70,55,67,69,72,34,50,34,78,47,80,45,81,53,100,87,47,75,49,76,48,73,51,65,36,90,98,59,86,81,61,79,91,74,69,85,86,82,82,92,127

Mean predicted aligned error: 15.01 Å

Sequence (83 aa):
MFSRFFSLSKKITILFCLFFIGLILNSAHANESLFLKDKNDFLQPDEAFQLTIKKNSQSIETSFFIAKDYYLYRNKLKVEFDH

pLDDT: mean 79.58, std 15.04, range [51.41, 96.69]

Radius of gyration: 30.48 Å; Cα contacts (8 Å, |Δi|>4): 33; chains: 1; bounding box: 44×40×94 Å

Foldseek 3Di:
DCPVVVVVVVVVVVVVVVVVVVVVVVPPPDPDPVPDDDPVPDDDPCVQWPWDWDDDPPDIDIDTDGDPPDDDDPVPDDDDDDD

Nearest PDB structures (foldseek):
  8iyj-assembly1_Q1  TM=3.316E-01  e=6.010E+00  Mus musculus